Protein AF-A0A4Y9RBZ3-F1 (afdb_monomer_lite)

pLDDT: mean 94.89, std 3.92, range [72.0, 98.5]

Foldseek 3Di:
DFDDFWAADVNLVVLLQDKDWDFDDDVPHGQWIFIDGSVLCVVVSVVQCVVLVVLLVCLVPVLVPDDLVNVCVPQNDDQFAALVSLCVQQPPVDDPVRSCVLCDPHRTHGSVSSSVSNSVSSSCVSRSVSTDGRDDDDVVSRVPTDIGRPPNVVVNVVVVVVVCVVPPD

Sequence (169 aa):
MTTVRDFGRDHIEKWRTKHWLVSVYAGNDLALCRYGSPDAMKPWVDDRWEYIRPDFELAKLAPARLTLYDMYAVLGQKPAYTLADARKLHKMQYSAAQYLDARGEAEDIAPERMLAIFRDRLRYVIERGSTLNNPKVSPAYLSNWPAITSNYAEELRKLVRSWLAANPA

Radius of gyration: 23.57 Å; chains: 1; bounding box: 57×26×61 Å

Secondary structure (DSSP, 8-state):
-B--SEE-HHHHHHHTT--EEEEEEETTEEEEEEEE-HHHHHHHHHHHHHHHHHHHHHHHHHHHH--HHHHHHHH---SSB-HHHHHHHHTTSS-HHHHHHHHTTSSSB-HHHHHHHHHHHHHHHHHHH--EESPBPPHHHHTTSPEE-SSHHHHHHHHHHHHHHHS--

Structure (mmCIF, N/CA/C/O backbone):
data_AF-A0A4Y9RBZ3-F1
#
_entry.id   AF-A0A4Y9RBZ3-F1
#
loop_
_atom_site.group_PDB
_atom_site.id
_atom_site.type_symbol
_atom_site.label_atom_id
_atom_site.label_alt_id
_atom_site.label_comp_id
_atom_site.label_asym_id
_atom_site.label_entity_id
_atom_site.label_seq_id
_atom_site.pdbx_PDB_ins_code
_atom_site.Cartn_x
_atom_site.Cartn_y
_atom_site.Cartn_z
_atom_site.occupancy
_atom_site.B_iso_or_equiv
_atom_site.auth_seq_id
_atom_site.auth_comp_id
_atom_site.auth_asym_id
_atom_site.auth_atom_id
_atom_site.pdbx_PDB_model_num
ATOM 1 N N . MET A 1 1 ? 19.688 -0.685 -8.548 1.00 82.81 1 MET A N 1
ATOM 2 C CA . MET A 1 1 ? 19.037 0.612 -8.245 1.00 82.81 1 MET A CA 1
ATOM 3 C C . MET A 1 1 ? 18.097 0.453 -7.051 1.00 82.81 1 MET A C 1
ATOM 5 O O . MET A 1 1 ? 17.426 -0.571 -6.979 1.00 82.81 1 MET A O 1
ATOM 9 N N . THR A 1 2 ? 18.074 1.398 -6.105 1.00 72.00 2 THR A N 1
ATOM 10 C CA . THR A 1 2 ? 17.024 1.502 -5.064 1.00 72.00 2 THR A CA 1
ATOM 11 C C . THR A 1 2 ? 15.786 2.165 -5.619 1.00 72.00 2 THR A C 1
ATOM 13 O O . THR A 1 2 ? 15.909 3.074 -6.431 1.00 72.00 2 THR A O 1
ATOM 16 N N . THR A 1 3 ? 14.616 1.749 -5.150 1.00 84.69 3 THR A N 1
ATOM 17 C CA . THR A 1 3 ? 13.347 2.288 -5.639 1.00 84.69 3 THR A CA 1
ATOM 18 C C . THR A 1 3 ? 12.730 3.272 -4.641 1.00 84.69 3 THR A C 1
ATOM 20 O O . THR A 1 3 ? 12.759 4.475 -4.875 1.00 84.69 3 THR A O 1
ATOM 23 N N . VAL A 1 4 ? 12.234 2.791 -3.501 1.00 89.94 4 VAL A N 1
ATOM 24 C CA . VAL A 1 4 ? 11.621 3.606 -2.440 1.00 89.94 4 VAL A CA 1
ATOM 25 C C . VAL A 1 4 ? 11.875 2.983 -1.070 1.00 89.94 4 VAL A C 1
ATOM 27 O O . VAL A 1 4 ? 12.063 1.774 -0.980 1.00 89.94 4 VAL A O 1
ATOM 30 N N . ARG A 1 5 ? 11.877 3.799 -0.008 1.00 90.25 5 ARG A N 1
ATOM 31 C CA . ARG A 1 5 ? 12.113 3.331 1.365 1.00 90.25 5 ARG A CA 1
ATOM 32 C C . ARG A 1 5 ? 11.049 2.340 1.830 1.00 90.25 5 ARG A C 1
ATOM 34 O O . ARG A 1 5 ? 11.420 1.234 2.173 1.00 90.25 5 ARG A O 1
ATOM 41 N N . ASP A 1 6 ? 9.770 2.708 1.763 1.00 92.62 6 ASP A N 1
ATOM 42 C CA . ASP A 1 6 ? 8.650 1.882 2.237 1.00 92.62 6 ASP A CA 1
ATOM 43 C C . ASP A 1 6 ? 7.808 1.407 1.043 1.00 92.62 6 ASP A C 1
ATOM 45 O O . ASP A 1 6 ? 6.795 2.017 0.690 1.00 92.62 6 ASP A O 1
ATOM 49 N N . PHE A 1 7 ? 8.245 0.341 0.372 1.00 93.88 7 PHE A N 1
ATOM 50 C CA . PHE A 1 7 ? 7.529 -0.196 -0.784 1.00 93.88 7 PHE A CA 1
ATOM 51 C C . PHE A 1 7 ? 6.335 -1.045 -0.330 1.00 93.88 7 PHE A C 1
ATOM 53 O O . PHE A 1 7 ? 6.520 -2.095 0.274 1.00 93.88 7 PHE A O 1
ATOM 60 N N . GLY A 1 8 ? 5.114 -0.603 -0.627 1.00 94.62 8 GLY A N 1
ATOM 61 C CA . GLY A 1 8 ? 3.867 -1.238 -0.185 1.00 94.62 8 GLY A CA 1
ATOM 62 C C . GLY A 1 8 ? 2.796 -1.238 -1.275 1.00 94.62 8 GLY A C 1
ATOM 63 O O . GLY A 1 8 ? 3.081 -0.912 -2.430 1.00 94.62 8 GLY A O 1
ATOM 64 N N . ARG A 1 9 ? 1.554 -1.566 -0.903 1.00 94.12 9 ARG A N 1
ATOM 65 C CA . ARG A 1 9 ? 0.425 -1.720 -1.836 1.00 94.12 9 ARG A CA 1
ATOM 66 C C . ARG A 1 9 ? 0.206 -0.515 -2.759 1.00 94.12 9 ARG A C 1
ATOM 68 O O . ARG A 1 9 ? 0.131 -0.705 -3.968 1.00 94.12 9 ARG A O 1
ATOM 75 N N . ASP A 1 10 ? 0.217 0.706 -2.230 1.00 93.69 10 ASP A N 1
ATOM 76 C CA . ASP A 1 10 ? 0.021 1.922 -3.038 1.00 93.69 10 ASP A CA 1
ATOM 77 C C . ASP A 1 10 ? 1.086 2.076 -4.133 1.00 93.69 10 ASP A C 1
ATOM 79 O O . ASP A 1 10 ? 0.802 2.506 -5.252 1.00 93.69 10 ASP A O 1
ATOM 83 N N . HIS A 1 11 ? 2.333 1.699 -3.829 1.00 95.06 11 HIS A N 1
ATOM 84 C CA . HIS A 1 11 ? 3.416 1.718 -4.807 1.00 95.06 11 HIS A CA 1
ATOM 85 C C . HIS A 1 11 ? 3.183 0.668 -5.888 1.00 95.06 11 HIS A C 1
ATOM 87 O O . HIS A 1 11 ? 3.320 0.986 -7.065 1.00 95.06 11 HIS A O 1
ATOM 93 N N . ILE A 1 12 ? 2.788 -0.548 -5.505 1.00 94.50 12 ILE A N 1
ATOM 94 C CA . ILE A 1 12 ? 2.470 -1.639 -6.435 1.00 94.50 12 ILE A CA 1
ATOM 95 C C . ILE A 1 12 ? 1.357 -1.214 -7.394 1.00 94.50 12 ILE A C 1
ATOM 97 O O . ILE A 1 12 ? 1.542 -1.274 -8.610 1.00 94.50 12 ILE A O 1
ATOM 101 N N . GLU A 1 13 ? 0.233 -0.730 -6.865 1.00 94.69 13 GLU A N 1
ATOM 102 C CA . GLU A 1 13 ? -0.919 -0.298 -7.664 1.00 94.69 13 GLU A CA 1
ATOM 103 C C . GLU A 1 13 ? -0.543 0.851 -8.604 1.00 94.69 13 GLU A C 1
ATOM 105 O O . GLU A 1 13 ? -0.834 0.804 -9.802 1.00 94.69 13 GLU A O 1
ATOM 110 N N . LYS A 1 14 ? 0.197 1.842 -8.094 1.00 94.50 14 LYS A N 1
ATOM 111 C CA . LYS A 1 14 ? 0.689 2.954 -8.909 1.00 94.50 14 LYS A CA 1
ATOM 112 C C . LYS A 1 14 ? 1.616 2.480 -10.023 1.00 94.50 14 LYS A C 1
ATOM 114 O O . LYS A 1 14 ? 1.552 3.041 -11.110 1.00 94.50 14 LYS A O 1
ATOM 119 N N . TRP A 1 15 ? 2.522 1.543 -9.753 1.00 95.62 15 TRP A N 1
ATOM 120 C CA . TRP A 1 15 ? 3.645 1.196 -10.633 1.00 95.62 15 TRP A CA 1
ATOM 121 C C . TRP A 1 15 ? 3.299 0.191 -11.723 1.00 95.62 15 TRP A C 1
ATOM 123 O O . TRP A 1 15 ? 3.936 0.216 -12.777 1.00 95.62 15 TRP A O 1
ATOM 133 N N . ARG A 1 16 ? 2.267 -0.631 -11.506 1.00 95.12 16 ARG A N 1
ATOM 134 C CA . ARG A 1 16 ? 1.781 -1.630 -12.471 1.00 95.12 16 ARG A CA 1
ATOM 135 C C . ARG A 1 16 ? 1.442 -1.063 -13.844 1.00 95.12 16 ARG A C 1
ATOM 137 O O . ARG A 1 16 ? 1.510 -1.794 -14.818 1.00 95.12 16 ARG A O 1
ATOM 144 N N . THR A 1 17 ? 1.089 0.215 -13.926 1.00 94.62 17 THR A N 1
ATOM 145 C CA . THR A 1 17 ? 0.636 0.860 -15.167 1.00 94.62 17 THR A CA 1
ATOM 146 C C . THR A 1 17 ? 1.626 1.884 -15.711 1.00 94.62 17 THR A C 1
ATOM 148 O O . THR A 1 17 ? 1.290 2.664 -16.602 1.00 94.62 17 THR A O 1
ATOM 151 N N . LYS A 1 18 ? 2.844 1.953 -15.158 1.00 96.62 18 LYS A N 1
ATOM 152 C CA . LYS A 1 18 ? 3.816 2.985 -15.537 1.00 96.62 18 LYS A CA 1
ATOM 153 C C . LYS A 1 18 ? 4.821 2.468 -16.544 1.00 96.62 18 LYS A C 1
ATOM 155 O O . LYS A 1 18 ? 5.286 1.338 -16.469 1.00 96.62 18 LYS A O 1
ATOM 160 N N . HIS A 1 19 ? 5.198 3.369 -17.439 1.00 97.50 19 HIS A N 1
ATOM 161 C CA . HIS A 1 19 ? 6.426 3.248 -18.200 1.00 97.50 19 HIS A CA 1
ATOM 162 C C . HIS A 1 19 ? 7.609 3.675 -17.334 1.00 97.50 19 HIS A C 1
ATOM 164 O O . HIS A 1 19 ? 7.512 4.606 -16.531 1.00 97.50 19 HIS A O 1
ATOM 170 N N . TRP A 1 20 ? 8.727 2.996 -17.533 1.00 97.00 20 TRP A N 1
ATOM 171 C CA . TRP A 1 20 ? 9.947 3.148 -16.764 1.00 97.00 20 TRP A CA 1
ATOM 172 C C . TRP A 1 20 ? 11.072 3.620 -17.668 1.00 97.00 20 TRP A C 1
ATOM 174 O O . TRP A 1 20 ? 11.253 3.111 -18.772 1.00 97.00 20 TRP A O 1
ATOM 184 N N . LEU A 1 21 ? 11.850 4.576 -17.172 1.00 96.62 21 LEU A N 1
ATOM 185 C CA . LEU A 1 21 ? 13.079 5.022 -17.805 1.00 96.62 21 LEU A CA 1
ATOM 186 C C . LEU A 1 21 ? 14.186 4.991 -16.757 1.00 96.62 21 LEU A C 1
ATOM 188 O O . LEU A 1 21 ? 14.086 5.659 -15.729 1.00 96.62 21 LEU A O 1
ATOM 192 N N . VAL A 1 22 ? 15.219 4.194 -17.007 1.00 96.25 22 VAL A N 1
ATOM 193 C CA . VAL A 1 22 ? 16.387 4.087 -16.132 1.00 96.25 22 VAL A CA 1
ATOM 194 C C . VAL A 1 22 ? 17.591 4.653 -16.863 1.00 96.25 22 VAL A C 1
ATOM 196 O O . VAL A 1 22 ? 18.113 4.030 -17.785 1.00 96.25 22 VAL A O 1
ATOM 199 N N . SER A 1 23 ? 18.031 5.831 -16.445 1.00 95.25 23 SER A N 1
ATOM 200 C CA . SER A 1 23 ? 19.229 6.477 -16.974 1.00 95.25 23 SER A CA 1
ATOM 201 C C . SER A 1 23 ? 20.486 5.878 -16.345 1.00 95.25 23 SER A C 1
ATOM 203 O O . SER A 1 23 ? 20.576 5.729 -15.125 1.00 95.25 23 SER A O 1
ATOM 205 N N . VAL A 1 24 ? 21.462 5.542 -17.180 1.00 94.44 24 VAL A N 1
ATOM 206 C CA . VAL A 1 24 ? 22.776 5.030 -16.789 1.00 94.44 24 VAL A CA 1
ATOM 207 C C . VAL A 1 24 ? 23.812 6.076 -17.174 1.00 94.44 24 VAL A C 1
ATOM 209 O O . VAL A 1 24 ? 23.877 6.487 -18.330 1.00 94.44 24 VAL A O 1
ATOM 212 N N . TYR A 1 25 ? 24.620 6.494 -16.205 1.00 94.56 25 TYR A N 1
ATOM 213 C CA . TYR A 1 25 ? 25.639 7.525 -16.377 1.00 94.56 25 TYR A CA 1
ATOM 214 C C . TYR A 1 25 ? 27.042 6.916 -16.316 1.00 94.56 25 TYR A C 1
ATOM 216 O O . TYR A 1 25 ? 27.287 5.996 -15.532 1.00 94.56 25 TYR A O 1
ATOM 224 N N . ALA A 1 26 ? 27.954 7.446 -17.129 1.00 94.12 26 ALA A N 1
ATOM 225 C CA . ALA A 1 26 ? 29.387 7.183 -17.064 1.00 94.12 26 ALA A CA 1
ATOM 226 C C . ALA A 1 26 ? 30.083 8.478 -16.622 1.00 94.12 26 ALA A C 1
ATOM 228 O O . ALA A 1 26 ? 30.292 9.391 -17.414 1.00 94.12 26 ALA A O 1
ATOM 229 N N . GLY A 1 27 ? 30.375 8.597 -15.325 1.00 94.31 27 GLY A N 1
ATOM 230 C CA . GLY A 1 27 ? 30.753 9.886 -14.744 1.00 94.31 27 GLY A CA 1
ATOM 231 C C . GLY A 1 27 ? 29.578 10.866 -14.795 1.00 94.31 27 GLY A C 1
ATOM 232 O O . GLY A 1 27 ? 28.500 10.552 -14.292 1.00 94.31 27 GLY A O 1
ATOM 233 N N . ASN A 1 28 ? 29.785 12.031 -15.412 1.00 94.19 28 ASN A N 1
ATOM 234 C CA . ASN A 1 28 ? 28.748 13.057 -15.575 1.00 94.19 28 ASN A CA 1
ATOM 235 C C . ASN A 1 28 ? 27.940 12.907 -16.873 1.00 94.19 28 ASN A C 1
ATOM 237 O O . ASN A 1 28 ? 26.921 13.577 -17.037 1.00 94.19 28 ASN A O 1
ATOM 241 N N . ASP A 1 29 ? 28.365 12.021 -17.771 1.00 94.75 29 ASP A N 1
ATOM 242 C CA . ASP A 1 29 ? 27.744 11.869 -19.079 1.00 94.75 29 ASP A CA 1
ATOM 243 C C . ASP A 1 29 ? 26.650 10.802 -19.044 1.00 94.75 29 ASP A C 1
ATOM 245 O O . ASP A 1 29 ? 26.820 9.712 -18.485 1.00 94.75 29 ASP A O 1
ATOM 249 N N . LEU A 1 30 ? 25.505 11.109 -19.660 1.00 95.31 30 LEU A N 1
ATOM 250 C CA . LEU A 1 30 ? 24.440 10.133 -19.867 1.00 95.31 30 LEU A CA 1
ATOM 251 C C . LEU A 1 30 ? 24.903 9.108 -20.907 1.00 95.31 30 LEU A C 1
ATOM 253 O O . LEU A 1 30 ? 24.974 9.413 -22.095 1.00 95.31 30 LEU A O 1
ATOM 257 N N . ALA A 1 31 ? 25.191 7.889 -20.456 1.00 95.12 31 ALA A N 1
ATOM 258 C CA . ALA A 1 31 ? 25.678 6.821 -21.319 1.00 95.12 31 ALA A CA 1
ATOM 259 C C . ALA A 1 31 ? 24.538 6.168 -22.111 1.00 95.12 31 ALA A C 1
ATOM 261 O O . ALA A 1 31 ? 24.668 5.933 -23.310 1.00 95.12 31 ALA A O 1
ATOM 262 N N . LEU A 1 32 ? 23.427 5.850 -21.437 1.00 96.12 32 LEU A N 1
ATOM 263 C CA . LEU A 1 32 ? 22.219 5.313 -22.067 1.00 96.12 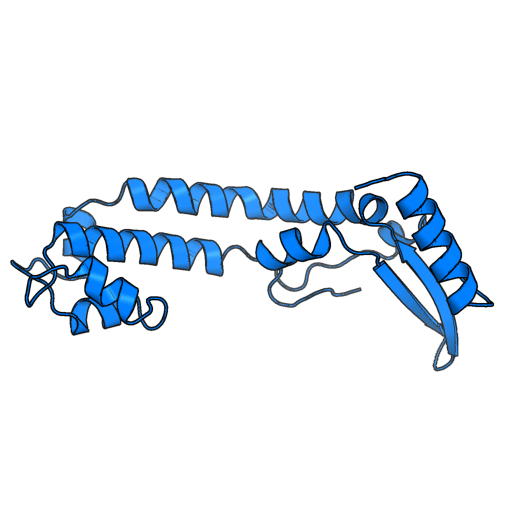32 LEU A CA 1
ATOM 264 C C . LEU A 1 32 ? 21.001 5.458 -21.156 1.00 96.12 32 LEU A C 1
ATOM 266 O O . LEU A 1 32 ? 21.127 5.626 -19.943 1.00 96.12 32 LEU A O 1
ATOM 270 N N . CYS A 1 33 ? 19.816 5.273 -21.726 1.00 97.31 33 CYS A N 1
ATOM 271 C CA . CYS A 1 33 ? 18.590 5.022 -20.978 1.00 97.31 33 CYS A CA 1
ATOM 272 C C . CYS A 1 33 ? 18.060 3.623 -21.295 1.00 97.31 33 CYS A C 1
ATOM 274 O O . CYS A 1 33 ? 18.025 3.215 -22.453 1.00 97.31 33 CYS A O 1
ATOM 276 N N . ARG A 1 34 ? 17.600 2.890 -20.282 1.00 97.62 34 ARG A N 1
ATOM 277 C CA . ARG A 1 34 ? 16.828 1.655 -20.456 1.00 97.62 34 ARG A CA 1
ATOM 278 C C . ARG A 1 34 ? 15.349 1.961 -20.310 1.00 97.62 34 ARG A C 1
ATOM 280 O O . ARG A 1 34 ? 14.940 2.538 -19.302 1.00 97.62 34 ARG A O 1
ATOM 287 N N . TYR A 1 35 ? 14.560 1.567 -21.298 1.00 98.25 35 TYR A N 1
ATOM 288 C CA . TYR A 1 35 ? 13.111 1.720 -21.272 1.00 98.25 35 TYR A CA 1
ATOM 289 C C . TYR A 1 35 ? 12.431 0.414 -20.855 1.00 98.25 35 TYR A C 1
ATOM 291 O O . TYR A 1 35 ? 12.705 -0.632 -21.433 1.00 98.25 35 TYR A O 1
ATOM 299 N N . GLY A 1 36 ? 11.510 0.484 -19.897 1.00 97.69 36 GLY A N 1
ATOM 300 C CA . GLY A 1 36 ? 10.623 -0.620 -19.533 1.00 97.69 36 GLY A CA 1
ATOM 301 C C . GLY A 1 36 ? 9.163 -0.233 -19.741 1.00 97.69 36 GLY A C 1
ATOM 302 O O . GLY A 1 36 ? 8.714 0.804 -19.252 1.00 97.69 36 GLY A O 1
ATOM 303 N N . SER A 1 37 ? 8.398 -1.059 -20.448 1.00 97.81 37 SER A N 1
ATOM 304 C CA . SER A 1 37 ? 6.937 -0.953 -20.461 1.00 97.81 37 SER A CA 1
ATOM 305 C C . SER A 1 37 ? 6.334 -1.429 -19.126 1.00 97.81 37 SER A C 1
ATOM 307 O O . SER A 1 37 ? 7.043 -2.055 -18.327 1.00 97.81 37 SER A O 1
ATOM 309 N N . PRO A 1 38 ? 5.031 -1.183 -18.880 1.00 97.56 38 PRO A N 1
ATOM 310 C CA . PRO A 1 38 ? 4.302 -1.824 -17.788 1.00 97.56 38 PRO A CA 1
ATOM 311 C C . PRO A 1 38 ? 4.537 -3.341 -17.725 1.00 97.56 38 PRO A C 1
ATOM 313 O O . PRO A 1 38 ? 4.908 -3.860 -16.673 1.00 97.56 38 PRO A O 1
ATOM 316 N N . ASP A 1 39 ? 4.458 -4.036 -18.864 1.00 97.00 39 ASP A N 1
ATOM 317 C CA . ASP A 1 39 ? 4.675 -5.488 -18.933 1.00 97.00 39 ASP A CA 1
ATOM 318 C C . ASP A 1 39 ? 6.110 -5.890 -18.593 1.00 97.00 39 ASP A C 1
ATOM 320 O O . ASP A 1 39 ? 6.332 -6.881 -17.901 1.00 97.00 39 ASP A O 1
ATOM 324 N N . ALA A 1 40 ? 7.100 -5.107 -19.031 1.00 97.06 40 ALA A N 1
ATOM 325 C CA . ALA A 1 40 ? 8.505 -5.387 -18.743 1.00 97.06 40 ALA A CA 1
ATOM 326 C C . ALA A 1 40 ? 8.829 -5.255 -17.245 1.00 97.06 40 ALA A C 1
ATOM 328 O O . ALA A 1 40 ? 9.727 -5.930 -16.739 1.00 97.06 40 ALA A O 1
ATOM 329 N N . MET A 1 41 ? 8.116 -4.388 -16.519 1.00 96.69 41 MET A N 1
ATOM 330 C CA . MET A 1 41 ? 8.291 -4.217 -15.073 1.00 96.69 41 MET A CA 1
ATOM 331 C C . MET A 1 41 ? 7.380 -5.134 -14.242 1.00 96.69 41 MET A C 1
ATOM 333 O O . MET A 1 41 ? 7.669 -5.394 -13.070 1.00 96.69 41 MET A O 1
ATOM 337 N N . LYS A 1 42 ? 6.306 -5.660 -14.839 1.00 96.56 42 LYS A N 1
ATOM 338 C CA . LYS A 1 42 ? 5.306 -6.491 -14.164 1.00 96.56 42 LYS A CA 1
ATOM 339 C C . LYS A 1 42 ? 5.909 -7.663 -13.372 1.00 96.56 42 LYS A C 1
ATOM 341 O O . LYS A 1 42 ? 5.553 -7.768 -12.200 1.00 96.56 42 LYS A O 1
ATOM 346 N N . PRO A 1 43 ? 6.846 -8.483 -13.901 1.00 97.06 43 PRO A N 1
ATOM 347 C CA . PRO A 1 43 ? 7.426 -9.586 -13.132 1.00 97.06 43 PRO A CA 1
ATOM 348 C C . PRO A 1 43 ? 8.082 -9.132 -11.827 1.00 97.06 43 PRO A C 1
ATOM 350 O O . PRO A 1 43 ? 7.881 -9.750 -10.785 1.00 97.06 43 PRO A O 1
ATOM 353 N N . TRP A 1 44 ? 8.831 -8.025 -11.857 1.00 96.81 44 TRP A N 1
ATOM 354 C CA . TRP A 1 44 ? 9.470 -7.498 -10.654 1.00 96.81 44 TRP A CA 1
ATOM 355 C C . TRP A 1 44 ? 8.441 -6.999 -9.640 1.00 96.81 44 TRP A C 1
ATOM 357 O O . TRP A 1 44 ? 8.553 -7.329 -8.458 1.00 96.81 44 TRP A O 1
ATOM 367 N N . VAL A 1 45 ? 7.439 -6.232 -10.087 1.00 96.56 45 VAL A N 1
ATOM 368 C CA . VAL A 1 45 ? 6.388 -5.685 -9.210 1.00 96.56 45 VAL A CA 1
ATOM 369 C C . VAL A 1 45 ? 5.550 -6.799 -8.590 1.00 96.56 45 VAL A C 1
ATOM 371 O O . VAL A 1 45 ? 5.275 -6.748 -7.392 1.00 96.56 45 VAL A O 1
ATOM 374 N N . ASP A 1 46 ? 5.179 -7.810 -9.371 1.00 96.69 46 ASP A N 1
ATOM 375 C CA . ASP A 1 46 ? 4.350 -8.915 -8.892 1.00 96.69 46 ASP A CA 1
ATOM 376 C C . ASP A 1 46 ? 5.091 -9.814 -7.910 1.00 96.69 46 ASP A C 1
ATOM 378 O O . ASP A 1 46 ? 4.520 -10.175 -6.891 1.00 96.69 46 ASP A O 1
ATOM 382 N N . ASP A 1 47 ? 6.374 -10.096 -8.128 1.00 96.94 47 ASP A N 1
ATOM 383 C CA . ASP A 1 47 ? 7.183 -10.815 -7.137 1.00 96.94 47 ASP A CA 1
ATOM 384 C C . ASP A 1 47 ? 7.251 -10.050 -5.798 1.00 96.94 47 ASP A C 1
ATOM 386 O O . ASP A 1 47 ? 7.184 -10.644 -4.723 1.00 96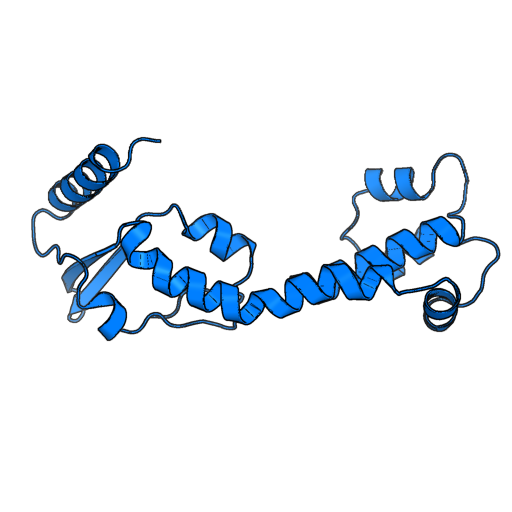.94 47 ASP A O 1
ATOM 390 N N . ARG A 1 48 ? 7.288 -8.707 -5.833 1.00 96.69 48 ARG A N 1
ATOM 391 C CA . ARG A 1 48 ? 7.285 -7.899 -4.596 1.00 96.69 48 ARG A CA 1
ATOM 392 C C . ARG A 1 48 ? 5.908 -7.878 -3.942 1.00 96.69 48 ARG A C 1
ATOM 394 O O . ARG A 1 48 ? 5.825 -7.836 -2.716 1.00 96.69 48 ARG A O 1
ATOM 401 N N . TRP A 1 49 ? 4.847 -7.912 -4.746 1.00 96.69 49 TRP A N 1
ATOM 402 C CA . TRP A 1 49 ? 3.488 -8.096 -4.255 1.00 96.69 49 TRP A CA 1
ATOM 403 C C . TRP A 1 49 ? 3.328 -9.449 -3.574 1.00 96.69 49 TRP A C 1
ATOM 405 O O . TRP A 1 49 ? 2.884 -9.476 -2.435 1.00 96.69 49 TRP A O 1
ATOM 415 N N . GLU A 1 50 ? 3.733 -10.546 -4.212 1.00 97.12 50 GLU A N 1
ATOM 416 C CA . GLU A 1 50 ? 3.614 -11.888 -3.636 1.00 97.12 50 GLU A CA 1
ATOM 417 C C . GLU A 1 50 ? 4.347 -12.014 -2.301 1.00 97.12 50 GLU A C 1
ATOM 419 O O . GLU A 1 50 ? 3.846 -12.679 -1.397 1.00 97.12 50 GLU A O 1
ATOM 424 N N . TYR A 1 51 ? 5.470 -11.312 -2.138 1.00 95.81 51 TYR A N 1
ATOM 425 C CA . TYR A 1 51 ? 6.178 -11.260 -0.864 1.00 95.81 51 TYR A CA 1
ATOM 426 C C . TYR A 1 51 ? 5.347 -10.618 0.262 1.00 95.81 51 TYR A C 1
ATOM 428 O O . TYR A 1 51 ? 5.296 -11.164 1.360 1.00 95.81 51 TYR A O 1
ATOM 436 N N . ILE A 1 52 ? 4.700 -9.468 0.019 1.00 96.31 52 ILE A N 1
ATOM 437 C CA . ILE A 1 52 ? 3.947 -8.740 1.066 1.00 96.31 52 ILE A CA 1
ATOM 438 C C . ILE A 1 52 ? 2.464 -9.132 1.141 1.00 96.31 52 ILE A C 1
ATOM 440 O O . ILE A 1 52 ? 1.791 -8.821 2.123 1.00 96.31 52 ILE A O 1
ATOM 444 N N . ARG A 1 53 ? 1.927 -9.803 0.116 1.00 96.88 53 ARG A N 1
ATOM 445 C CA . ARG A 1 53 ? 0.514 -10.192 0.004 1.00 96.88 53 ARG A CA 1
ATOM 446 C C . ARG A 1 53 ? 0.001 -10.968 1.225 1.00 96.88 53 ARG A C 1
ATOM 448 O O . ARG A 1 53 ? -1.107 -10.645 1.659 1.00 96.88 53 ARG A O 1
ATOM 455 N N . PRO A 1 54 ? 0.737 -11.941 1.803 1.00 97.88 54 PRO A N 1
ATOM 456 C CA . PRO A 1 54 ? 0.275 -12.664 2.985 1.00 97.88 54 PRO A CA 1
ATOM 457 C C . PRO A 1 54 ? -0.099 -11.743 4.149 1.00 97.88 54 PRO A C 1
ATOM 459 O O . PRO A 1 54 ? -1.126 -11.965 4.788 1.00 97.88 54 PRO A O 1
ATOM 462 N N . ASP A 1 55 ? 0.657 -10.669 4.376 1.00 97.69 55 ASP A N 1
ATOM 463 C CA . ASP A 1 55 ? 0.377 -9.737 5.467 1.00 97.69 55 ASP A CA 1
ATOM 464 C C . ASP A 1 55 ? -0.931 -8.965 5.240 1.00 97.69 55 ASP A C 1
ATOM 466 O O . ASP A 1 55 ? -1.708 -8.760 6.172 1.00 97.69 55 ASP A O 1
ATOM 470 N N . PHE A 1 56 ? -1.233 -8.598 3.990 1.00 96.44 56 PHE A N 1
ATOM 471 C CA . PHE A 1 56 ? -2.517 -7.981 3.640 1.00 96.44 56 PHE A CA 1
ATOM 472 C C . PHE A 1 56 ? -3.690 -8.958 3.790 1.00 96.44 56 PHE A C 1
ATOM 474 O O . PHE A 1 56 ? -4.791 -8.541 4.149 1.00 96.44 56 PHE A O 1
ATOM 481 N N . GLU A 1 57 ? -3.486 -10.257 3.555 1.00 97.38 57 GLU A N 1
ATOM 482 C CA . GLU A 1 57 ? -4.513 -11.261 3.859 1.00 97.38 57 GLU A CA 1
ATOM 483 C C . GLU A 1 57 ? -4.702 -11.426 5.375 1.00 97.38 57 GLU A C 1
ATOM 485 O O . GLU A 1 57 ? -5.839 -11.476 5.858 1.00 97.38 57 GLU A O 1
ATOM 490 N N . LEU A 1 58 ? -3.618 -11.402 6.157 1.00 98.06 58 LEU A N 1
ATOM 491 C CA . LEU A 1 58 ? -3.696 -11.377 7.621 1.00 98.06 58 LEU A CA 1
ATOM 492 C C . LEU A 1 58 ? -4.430 -10.132 8.131 1.00 98.06 58 LEU A C 1
ATOM 494 O O . LEU A 1 58 ? -5.254 -10.248 9.039 1.00 98.06 58 LEU A O 1
ATOM 498 N N . ALA A 1 59 ? -4.214 -8.969 7.515 1.00 97.62 59 ALA A N 1
ATOM 499 C CA . ALA A 1 59 ? -4.922 -7.737 7.855 1.00 97.62 59 ALA A CA 1
ATOM 500 C C . ALA A 1 59 ? -6.439 -7.819 7.619 1.00 97.62 59 ALA A C 1
ATOM 502 O O . ALA A 1 59 ? -7.198 -7.081 8.244 1.00 97.62 59 ALA A O 1
ATOM 503 N N . LYS A 1 60 ? -6.914 -8.727 6.759 1.00 96.12 60 LYS A N 1
ATOM 504 C CA . LYS A 1 60 ? -8.352 -8.997 6.598 1.00 96.12 60 LYS A CA 1
ATOM 505 C C . LYS A 1 60 ? -8.861 -9.979 7.651 1.00 96.12 60 LYS A C 1
ATOM 507 O O . LYS A 1 60 ? -9.927 -9.760 8.224 1.00 96.12 60 LYS A O 1
ATOM 512 N N . LEU A 1 61 ? -8.111 -11.054 7.895 1.00 98.19 61 LEU A N 1
ATOM 513 C CA . LEU A 1 61 ? -8.550 -12.180 8.723 1.00 98.19 61 LEU A CA 1
ATOM 514 C C . LEU A 1 61 ? -8.423 -11.911 10.226 1.00 98.19 61 LEU A C 1
ATOM 516 O O . LEU A 1 61 ? -9.338 -12.231 10.984 1.00 98.19 61 LEU A O 1
ATOM 520 N N . ALA A 1 62 ? -7.300 -11.346 10.671 1.00 98.06 62 ALA A N 1
ATOM 521 C CA . ALA A 1 62 ? -7.010 -11.180 12.092 1.00 98.06 62 ALA A CA 1
ATOM 522 C C . ALA A 1 62 ? -7.985 -10.213 12.789 1.00 98.06 62 ALA A C 1
ATOM 524 O O . ALA A 1 62 ? -8.535 -10.595 13.823 1.00 98.06 62 ALA A O 1
ATOM 525 N N . PRO A 1 63 ? -8.310 -9.027 12.232 1.00 98.12 63 PRO A N 1
ATOM 526 C CA . PRO A 1 63 ? -9.283 -8.136 12.862 1.00 98.12 63 PRO A CA 1
ATOM 527 C C . PRO A 1 63 ? -10.671 -8.759 13.005 1.00 98.12 63 PRO A C 1
ATOM 529 O O . PRO A 1 63 ? -11.324 -8.576 14.027 1.00 98.12 63 PRO A O 1
ATOM 532 N N . ALA A 1 64 ? -11.118 -9.549 12.026 1.00 96.81 64 ALA A N 1
ATOM 533 C CA . ALA A 1 64 ? -12.433 -10.190 12.071 1.00 96.81 64 ALA A CA 1
ATOM 534 C C . ALA A 1 64 ? -12.588 -11.174 13.247 1.00 96.81 64 ALA A C 1
ATOM 536 O O . ALA A 1 64 ? -13.708 -11.424 13.690 1.00 96.81 64 ALA A O 1
ATOM 537 N N . ARG A 1 65 ? -11.476 -11.707 13.771 1.00 98.00 65 ARG A N 1
ATOM 538 C CA . ARG A 1 65 ? -11.464 -12.641 14.906 1.00 98.00 65 ARG A CA 1
ATOM 539 C C . ARG A 1 65 ? -11.449 -11.959 16.271 1.00 98.00 65 ARG A C 1
ATOM 541 O O . ARG A 1 65 ? -11.722 -12.631 17.258 1.00 98.00 65 ARG A O 1
ATOM 548 N N . LEU A 1 66 ? -11.151 -10.660 16.337 1.00 98.31 66 LEU A N 1
ATOM 549 C CA . LEU A 1 66 ? -11.166 -9.924 17.599 1.00 98.31 66 LEU A CA 1
ATOM 550 C C . LEU A 1 66 ? -12.581 -9.844 18.157 1.00 98.31 66 LEU A C 1
ATOM 552 O O . LEU A 1 66 ? -13.535 -9.574 17.425 1.00 98.31 66 LEU A O 1
ATOM 556 N N . THR A 1 67 ? -12.701 -10.010 19.461 1.00 98.50 67 THR A N 1
ATOM 557 C CA . THR A 1 67 ? -13.955 -9.974 20.211 1.00 98.50 67 THR A CA 1
ATOM 558 C C . THR A 1 67 ? -13.976 -8.794 21.184 1.00 98.50 67 THR A C 1
ATOM 560 O O . THR A 1 67 ? -12.972 -8.103 21.375 1.00 98.50 67 THR A O 1
ATOM 563 N N . LEU A 1 68 ? -15.120 -8.568 21.839 1.00 98.38 68 LEU A N 1
ATOM 564 C CA . LEU A 1 68 ? -15.214 -7.593 22.931 1.00 98.38 68 LEU A CA 1
ATOM 565 C C . LEU A 1 68 ? -14.228 -7.908 24.060 1.00 98.38 68 LEU A C 1
ATOM 567 O O . LEU A 1 68 ? -13.658 -6.987 24.630 1.00 98.38 68 LEU A O 1
ATOM 571 N N . TYR A 1 69 ? -13.983 -9.191 24.342 1.00 98.44 69 TYR A N 1
ATOM 572 C CA . TYR A 1 69 ? -13.027 -9.608 25.365 1.00 98.44 69 TYR A CA 1
ATOM 573 C C . TYR A 1 69 ? -11.609 -9.103 25.054 1.00 98.44 69 TYR A C 1
ATOM 575 O O . TYR A 1 69 ? -10.970 -8.501 25.916 1.00 98.44 69 TYR A O 1
ATOM 583 N N . ASP A 1 70 ? -11.153 -9.255 23.808 1.00 98.44 70 ASP A N 1
ATOM 584 C CA . ASP A 1 70 ? -9.831 -8.782 23.374 1.00 98.44 70 ASP A CA 1
ATOM 585 C C . ASP A 1 70 ? -9.725 -7.254 23.455 1.00 98.44 70 ASP A C 1
ATOM 587 O O . ASP A 1 70 ? -8.713 -6.708 23.898 1.00 98.44 70 ASP A O 1
ATOM 591 N N . MET A 1 71 ? -10.792 -6.549 23.064 1.00 98.19 71 MET A N 1
ATOM 592 C CA . MET A 1 71 ? -10.856 -5.093 23.182 1.00 98.19 71 MET A CA 1
ATOM 593 C C . MET A 1 71 ? -10.802 -4.649 24.650 1.00 98.19 71 MET A C 1
ATOM 595 O O . MET A 1 71 ? -10.040 -3.742 24.988 1.00 98.19 71 MET A O 1
ATOM 599 N N . TYR A 1 72 ? -11.581 -5.285 25.528 1.00 98.31 72 TYR A N 1
ATOM 600 C CA . TYR A 1 72 ? -11.613 -4.976 26.958 1.00 98.31 72 TYR A CA 1
ATOM 601 C C . TYR A 1 72 ? -10.272 -5.244 27.634 1.00 98.31 72 TYR A C 1
ATOM 603 O O . TYR A 1 72 ? -9.866 -4.454 28.485 1.00 98.31 72 TYR A O 1
ATOM 611 N N . ALA A 1 73 ? -9.546 -6.284 27.223 1.00 97.88 73 ALA A N 1
ATOM 612 C CA . ALA A 1 73 ? -8.204 -6.556 27.729 1.00 97.88 73 ALA A CA 1
ATOM 613 C C . ALA A 1 73 ? -7.206 -5.419 27.423 1.00 97.88 73 ALA A C 1
ATOM 615 O O . ALA A 1 73 ? -6.272 -5.202 28.192 1.00 97.88 73 ALA A O 1
ATOM 616 N N . VAL A 1 74 ? -7.405 -4.669 26.331 1.00 96.31 74 VAL A N 1
ATOM 617 C CA . VAL A 1 74 ? -6.513 -3.568 25.915 1.00 96.31 74 VAL A CA 1
ATOM 618 C C . VAL A 1 74 ? -6.995 -2.199 26.405 1.00 96.31 74 VAL A C 1
ATOM 620 O O . VAL A 1 74 ? -6.183 -1.355 26.785 1.00 96.31 74 VAL A O 1
ATOM 623 N N . LEU A 1 75 ? -8.304 -1.948 26.369 1.00 96.00 75 LEU A N 1
ATOM 624 C CA . LEU A 1 75 ? -8.897 -0.629 26.634 1.00 96.00 75 LEU A CA 1
ATOM 625 C C . LEU A 1 75 ? -9.557 -0.512 28.013 1.00 96.00 75 LEU A C 1
ATOM 627 O O . LEU A 1 75 ? -9.960 0.587 28.403 1.00 96.00 75 LEU A O 1
ATOM 631 N N . GLY A 1 76 ? -9.671 -1.625 28.737 1.00 97.12 76 GLY A N 1
ATOM 632 C CA . GLY A 1 76 ? -10.509 -1.754 29.924 1.00 97.12 76 GLY A CA 1
ATOM 633 C C . GLY A 1 76 ? -11.987 -1.883 29.554 1.00 97.12 76 GLY A C 1
ATOM 634 O O . GLY A 1 76 ? -12.458 -1.264 28.597 1.00 97.12 76 GLY A O 1
ATOM 635 N N . GLN A 1 77 ? -12.732 -2.683 30.315 1.00 98.00 77 GLN A N 1
ATOM 636 C CA . GLN A 1 77 ? -14.179 -2.811 30.148 1.00 98.00 77 GLN A CA 1
ATOM 637 C C . GLN A 1 77 ? -14.887 -1.545 30.646 1.00 98.00 77 GLN A C 1
ATOM 639 O O . GLN A 1 77 ? -14.670 -1.110 31.777 1.00 98.00 77 GLN A O 1
ATOM 644 N N . LYS A 1 78 ? -15.747 -0.964 29.805 1.00 97.44 78 LYS A N 1
ATOM 645 C CA . LYS A 1 78 ? -16.581 0.198 30.135 1.00 97.44 78 LYS A CA 1
ATOM 646 C C . LYS A 1 78 ? -17.994 0.004 29.573 1.00 97.44 78 LYS A C 1
ATOM 648 O O . LYS A 1 78 ? -18.129 -0.658 28.545 1.00 97.44 78 LYS A O 1
ATOM 653 N N . PRO A 1 79 ? -19.032 0.592 30.192 1.00 95.94 79 PRO A N 1
ATOM 654 C CA . PRO A 1 79 ? -20.381 0.585 29.622 1.00 95.94 79 PRO A CA 1
ATOM 655 C C . PRO A 1 79 ? -20.471 1.400 28.320 1.00 95.94 79 PRO A C 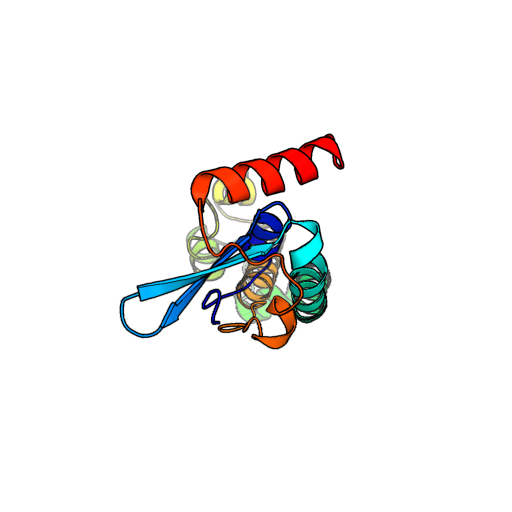1
ATOM 657 O O . PRO A 1 79 ? -21.261 1.061 27.446 1.00 95.94 79 PRO A O 1
ATOM 660 N N . ALA A 1 80 ? -19.642 2.440 28.175 1.00 96.75 80 ALA A N 1
ATOM 661 C CA . ALA A 1 80 ? -19.484 3.228 26.956 1.00 96.75 80 ALA A CA 1
ATOM 662 C C . ALA A 1 80 ? -18.066 3.827 26.875 1.00 96.75 80 ALA A C 1
ATOM 664 O O . ALA A 1 80 ? -17.366 3.930 27.890 1.00 96.75 80 ALA A O 1
ATOM 665 N N . TYR A 1 81 ? -17.634 4.200 25.669 1.00 97.06 81 TYR A N 1
ATOM 666 C CA . TYR A 1 81 ? -16.318 4.778 25.390 1.00 97.06 81 TYR A CA 1
ATOM 667 C C . TYR A 1 81 ? -16.446 6.193 24.849 1.00 97.06 81 TYR A C 1
ATOM 669 O O . TYR A 1 81 ? -17.234 6.465 23.950 1.00 97.06 81 TYR A O 1
ATOM 677 N N . THR A 1 82 ? -15.600 7.089 25.332 1.00 95.19 82 THR A N 1
ATOM 678 C CA . THR A 1 82 ? -15.612 8.476 24.866 1.00 95.19 82 THR A CA 1
ATOM 679 C C . THR A 1 82 ? -14.944 8.607 23.494 1.00 95.19 82 THR A C 1
ATOM 681 O O . THR A 1 82 ? -14.115 7.783 23.088 1.00 95.19 82 THR A O 1
ATOM 684 N N . LEU A 1 83 ? -15.190 9.718 22.795 1.00 92.56 83 LEU A N 1
ATOM 685 C CA . LEU A 1 83 ? -14.418 10.064 21.594 1.00 92.56 83 LEU A CA 1
ATOM 686 C C . LEU A 1 83 ? -12.905 10.158 21.881 1.00 92.56 83 LEU A C 1
ATOM 688 O O . LEU A 1 83 ? -12.080 9.858 21.016 1.00 92.56 83 LEU A O 1
ATOM 692 N N . ALA A 1 84 ? -12.529 10.566 23.096 1.00 92.69 84 ALA A N 1
ATOM 693 C CA . ALA A 1 84 ? -11.135 10.615 23.521 1.00 92.69 84 ALA A CA 1
ATOM 694 C C . ALA A 1 84 ? -10.511 9.211 23.600 1.00 92.69 84 ALA A C 1
ATOM 696 O O . ALA A 1 84 ? -9.382 9.027 23.138 1.00 92.69 84 ALA A O 1
ATOM 697 N N . ASP A 1 85 ? -11.252 8.214 24.098 1.00 94.75 85 ASP A N 1
ATOM 698 C CA . ASP A 1 85 ? -10.818 6.811 24.091 1.00 94.75 85 ASP A CA 1
ATOM 699 C C . ASP A 1 85 ? -10.572 6.322 22.655 1.00 94.75 85 ASP A C 1
ATOM 701 O O . ASP A 1 85 ? -9.508 5.773 22.351 1.00 94.75 85 ASP A O 1
ATOM 705 N N . ALA A 1 86 ? -11.519 6.584 21.745 1.00 94.12 86 ALA A N 1
ATOM 706 C CA . ALA A 1 86 ? -11.406 6.187 20.340 1.00 94.12 86 ALA A CA 1
ATOM 707 C C . ALA A 1 86 ? -10.207 6.852 19.648 1.00 94.12 86 ALA A C 1
ATOM 709 O O . ALA A 1 86 ? -9.445 6.187 18.942 1.00 94.12 86 ALA A O 1
ATOM 710 N N . ARG A 1 87 ? -9.971 8.143 19.911 1.00 92.25 87 ARG A N 1
ATOM 711 C CA . ARG A 1 87 ? -8.800 8.875 19.400 1.00 92.25 87 ARG A CA 1
ATOM 712 C C . ARG A 1 87 ? -7.486 8.371 19.978 1.00 92.25 87 ARG A C 1
ATOM 714 O O . ARG A 1 87 ? -6.489 8.349 19.262 1.00 92.25 87 ARG A O 1
ATOM 721 N N . LYS A 1 88 ? -7.447 7.937 21.237 1.00 92.31 88 LYS A N 1
ATOM 722 C CA . LYS A 1 88 ? -6.233 7.344 21.820 1.00 92.31 88 LYS A CA 1
ATOM 723 C C . LYS A 1 88 ? -5.848 6.050 21.097 1.00 92.31 88 LYS A C 1
ATOM 725 O O . LYS A 1 88 ? -4.667 5.821 20.833 1.00 92.31 88 LYS A O 1
ATOM 730 N N . LEU A 1 89 ? -6.845 5.243 20.737 1.00 92.12 89 LEU A N 1
ATOM 731 C CA . LEU A 1 89 ? -6.668 3.988 20.013 1.00 92.12 89 LEU A CA 1
ATOM 732 C C . LEU A 1 89 ? -6.324 4.202 18.533 1.00 92.12 89 LEU A C 1
ATOM 734 O O . LEU A 1 89 ? -5.282 3.737 18.059 1.00 92.12 89 LEU A O 1
ATOM 738 N N . HIS A 1 90 ? -7.194 4.900 17.798 1.00 87.12 90 HIS A N 1
ATOM 739 C CA . HIS A 1 90 ? -7.095 5.013 16.344 1.00 87.12 90 HIS A CA 1
ATOM 740 C C . HIS A 1 90 ? -6.285 6.231 15.870 1.00 87.12 90 HIS A C 1
ATOM 742 O O . HIS A 1 90 ? -5.913 6.319 14.694 1.00 87.12 90 HIS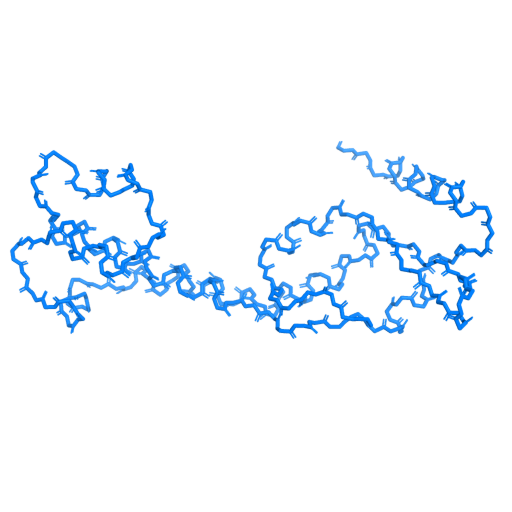 A O 1
ATOM 748 N N . LYS A 1 91 ? -5.891 7.112 16.797 1.00 86.25 91 LYS A N 1
ATOM 749 C CA . LYS A 1 91 ? -5.060 8.301 16.560 1.00 86.25 91 LYS A CA 1
ATOM 750 C C . LYS A 1 91 ? -5.714 9.221 15.520 1.00 86.25 91 LYS A C 1
ATOM 752 O O . LYS A 1 91 ? -6.916 9.467 15.573 1.00 86.25 91 LYS A O 1
ATOM 757 N N . MET A 1 92 ? -4.933 9.733 14.571 1.00 82.31 92 MET A N 1
ATOM 758 C CA . MET A 1 92 ? -5.406 10.613 13.492 1.00 82.31 92 MET A CA 1
ATOM 759 C C . MET A 1 92 ? -5.765 9.857 12.202 1.00 82.31 92 MET A C 1
ATOM 761 O O . MET A 1 92 ? -5.730 10.448 11.132 1.00 82.31 92 MET A O 1
ATOM 765 N N . GLN A 1 93 ? -6.050 8.550 12.274 1.00 87.81 93 GLN A N 1
ATOM 766 C CA . GLN A 1 93 ? -6.366 7.759 11.073 1.00 87.81 93 GLN A CA 1
ATOM 767 C C . GLN A 1 93 ? -7.837 7.848 10.660 1.00 87.81 93 GLN A C 1
ATOM 769 O O . GLN A 1 93 ? -8.157 7.653 9.495 1.00 87.81 93 GLN A O 1
ATOM 774 N N . TYR A 1 94 ? -8.726 8.165 11.600 1.00 91.56 94 TYR A N 1
ATOM 775 C CA . TYR A 1 94 ? -10.115 8.491 11.300 1.00 91.56 94 TYR A CA 1
ATOM 776 C C . TYR A 1 94 ? -10.277 9.992 11.118 1.00 91.56 94 TYR A C 1
ATOM 778 O O . TYR A 1 94 ? -9.780 10.798 11.911 1.00 91.56 94 TYR A O 1
ATOM 786 N N . SER A 1 95 ? -11.025 10.352 10.083 1.00 90.69 95 SER A N 1
ATOM 787 C CA . SER A 1 95 ? -11.585 11.686 9.921 1.00 90.69 95 SER A CA 1
ATOM 788 C C . SER A 1 95 ? -12.633 11.969 11.001 1.00 90.69 95 SER A C 1
ATOM 790 O O . SER A 1 95 ? -13.174 11.062 11.639 1.00 90.69 95 SER A O 1
ATOM 792 N N . ALA A 1 96 ? -12.969 13.248 11.186 1.00 89.75 96 ALA A N 1
ATOM 793 C CA . ALA A 1 96 ? -14.047 13.641 12.091 1.00 89.75 96 ALA A CA 1
ATOM 794 C C . ALA A 1 96 ? -15.381 12.962 11.727 1.00 89.75 96 ALA A C 1
ATOM 796 O O . ALA A 1 96 ? -16.088 12.506 12.620 1.00 89.75 96 ALA A O 1
ATOM 797 N N . ALA A 1 97 ? -15.680 12.829 10.431 1.00 91.62 97 ALA A N 1
ATOM 798 C CA . ALA A 1 97 ? -16.888 12.168 9.946 1.00 91.62 97 ALA A CA 1
ATOM 799 C C . ALA A 1 97 ? -16.931 10.677 10.322 1.00 91.62 97 ALA A C 1
ATOM 801 O O . ALA A 1 97 ? -17.958 10.208 10.797 1.00 91.62 97 ALA A O 1
ATOM 802 N N . GLN A 1 98 ? -15.814 9.952 10.199 1.00 93.25 98 GLN A N 1
ATOM 803 C CA . GLN A 1 98 ? -15.744 8.537 10.595 1.00 93.25 98 GLN A CA 1
ATOM 804 C C . GLN A 1 98 ? -15.944 8.342 12.100 1.00 93.25 98 GLN A C 1
ATOM 806 O O . GLN A 1 98 ? -16.601 7.395 12.520 1.00 93.25 98 GLN A O 1
ATOM 811 N N . TYR A 1 99 ? -15.417 9.247 12.929 1.00 91.00 99 TYR A N 1
ATOM 812 C CA . TYR A 1 99 ? -15.678 9.198 14.367 1.00 91.00 99 TYR A CA 1
ATOM 813 C C . TYR A 1 99 ? -17.140 9.503 14.715 1.00 91.00 99 TYR A C 1
ATOM 815 O O . TYR A 1 99 ? -17.687 8.873 15.617 1.00 91.00 99 TYR A O 1
ATOM 823 N N . LEU A 1 100 ? -17.768 10.456 14.020 1.00 89.12 100 LEU A N 1
ATOM 824 C CA . LEU A 1 100 ? -19.185 10.772 14.210 1.00 89.12 100 LEU A CA 1
ATOM 825 C C . LEU A 1 100 ? -20.077 9.601 13.792 1.00 89.12 100 LEU A C 1
ATOM 827 O O . LEU A 1 100 ? -20.979 9.241 14.539 1.00 89.12 100 LEU A O 1
ATOM 831 N N . ASP A 1 101 ? -19.784 8.967 12.659 1.00 91.56 101 ASP A N 1
ATOM 832 C CA . ASP A 1 101 ? -20.491 7.771 12.196 1.00 91.56 101 ASP A CA 1
ATOM 833 C C . ASP A 1 101 ? -20.350 6.610 13.193 1.00 91.56 101 ASP A C 1
ATOM 835 O O . ASP A 1 101 ? -21.345 6.032 13.641 1.00 91.56 101 ASP A O 1
ATOM 839 N N . ALA A 1 102 ? -19.122 6.348 13.656 1.00 88.38 102 ALA A N 1
ATOM 840 C CA . ALA A 1 102 ? -18.857 5.327 14.664 1.00 88.38 102 ALA A CA 1
ATOM 841 C C . ALA A 1 102 ? -19.545 5.624 16.006 1.00 88.38 102 ALA A C 1
ATOM 843 O O . ALA A 1 102 ? -19.900 4.697 16.727 1.00 88.38 102 ALA A O 1
ATOM 844 N N . ARG A 1 103 ? -19.793 6.889 16.347 1.00 90.12 103 ARG A N 1
ATOM 845 C CA . ARG A 1 103 ? -20.592 7.262 17.522 1.00 90.12 103 ARG A CA 1
ATOM 846 C C . ARG A 1 103 ? -22.096 7.111 17.278 1.00 90.12 103 ARG A C 1
ATOM 848 O O . ARG A 1 103 ? -22.816 6.627 18.146 1.00 90.12 103 ARG A O 1
ATOM 855 N N . GLY A 1 104 ? -22.560 7.470 16.085 1.00 88.44 104 GLY A N 1
ATOM 856 C CA . GLY A 1 104 ? -23.980 7.585 15.767 1.00 88.44 104 GLY A CA 1
ATOM 857 C C . GLY A 1 104 ? -24.622 8.766 16.496 1.00 88.44 104 GLY A C 1
ATOM 858 O O . GLY A 1 104 ? -23.985 9.796 16.726 1.00 88.44 104 GLY A O 1
ATOM 859 N N . GLU A 1 105 ? -25.889 8.601 16.873 1.00 88.75 105 GLU A N 1
ATOM 860 C CA . GLU A 1 105 ? -26.674 9.626 17.579 1.00 88.75 105 GLU A CA 1
ATOM 861 C C . GLU A 1 105 ? -26.359 9.713 19.081 1.00 88.75 105 GLU A C 1
ATOM 863 O O . GLU A 1 105 ? -26.756 10.671 19.739 1.00 88.75 105 GLU A O 1
ATOM 868 N N . ALA A 1 106 ? -25.633 8.734 19.629 1.00 89.31 106 ALA A N 1
ATOM 869 C CA . ALA A 1 106 ? -25.264 8.709 21.039 1.00 89.31 106 ALA A CA 1
ATOM 870 C C . ALA A 1 106 ? -24.200 9.769 21.383 1.00 89.31 106 ALA A C 1
ATOM 872 O O . ALA A 1 106 ? -23.469 10.257 20.520 1.00 89.31 106 ALA A O 1
ATOM 873 N N . GLU A 1 107 ? -24.091 10.119 22.666 1.00 89.31 107 GLU A N 1
ATOM 874 C CA . GLU A 1 107 ? -23.024 10.997 23.165 1.00 89.31 107 GLU A CA 1
ATOM 875 C C . GLU A 1 107 ? -21.672 10.270 23.251 1.00 89.31 107 GLU A C 1
ATOM 877 O O . GLU A 1 107 ? -20.641 10.833 22.873 1.00 89.31 107 GLU A O 1
ATOM 882 N N . ASP A 1 108 ? -21.706 8.997 23.650 1.00 94.62 108 ASP A N 1
ATOM 883 C CA . ASP A 1 108 ? -20.561 8.093 23.743 1.00 94.62 108 ASP A CA 1
ATOM 884 C C . ASP A 1 108 ? -20.682 6.916 22.762 1.00 94.62 108 ASP A C 1
ATOM 886 O O . ASP A 1 108 ? -21.750 6.589 22.244 1.00 94.62 108 ASP A O 1
ATOM 890 N N . ILE A 1 109 ? -19.557 6.260 22.496 1.00 96.31 109 ILE A N 1
ATOM 891 C CA . ILE A 1 109 ? -19.434 5.127 21.581 1.00 96.31 109 ILE A CA 1
ATOM 892 C C . ILE A 1 109 ? -19.743 3.830 22.341 1.00 96.31 109 ILE A C 1
ATOM 894 O O . ILE A 1 109 ? -19.054 3.470 23.299 1.00 96.31 109 ILE A O 1
ATOM 898 N N . ALA A 1 110 ? -20.758 3.099 21.880 1.00 96.81 110 ALA A N 1
ATOM 899 C CA . ALA A 1 110 ? -21.111 1.786 22.419 1.00 96.81 110 ALA A CA 1
ATOM 900 C C . ALA A 1 110 ? -19.968 0.759 22.235 1.00 96.81 110 ALA A C 1
ATOM 902 O O . ALA A 1 110 ? -19.240 0.839 21.236 1.00 96.81 110 ALA A O 1
ATOM 903 N N . PRO A 1 111 ? -19.807 -0.233 23.134 1.00 97.50 111 PRO A N 1
ATOM 904 C CA . PRO A 1 111 ? -18.717 -1.211 23.063 1.00 97.50 111 PRO A CA 1
ATOM 905 C C . PRO A 1 111 ? -18.585 -1.933 21.717 1.00 97.50 111 PRO A C 1
ATOM 907 O O . PRO A 1 111 ? -17.475 -2.122 21.223 1.00 97.50 111 PRO A O 1
ATOM 910 N N . GLU A 1 112 ? -19.693 -2.284 21.071 1.00 97.06 112 GLU A N 1
ATOM 911 C CA . GLU A 1 112 ? -19.708 -2.976 19.777 1.00 97.06 112 GLU A CA 1
ATOM 912 C C . GLU A 1 112 ? -19.163 -2.086 18.655 1.00 97.06 112 GLU A C 1
ATOM 914 O O . GLU A 1 112 ? -18.457 -2.552 17.758 1.00 97.06 112 GLU A O 1
ATOM 919 N N . ARG A 1 113 ? -19.449 -0.783 18.723 1.00 96.69 113 ARG A N 1
ATOM 920 C CA . ARG A 1 113 ? -18.919 0.198 17.774 1.00 96.69 113 ARG A CA 1
ATOM 921 C C . ARG A 1 113 ? -17.452 0.506 18.061 1.00 96.69 113 ARG A C 1
ATOM 923 O O . ARG A 1 113 ? -16.658 0.624 17.131 1.00 96.69 113 ARG A O 1
ATOM 930 N N . MET A 1 114 ? -17.061 0.544 19.334 1.00 97.19 114 MET A N 1
ATOM 931 C CA . MET A 1 114 ? -15.655 0.659 19.726 1.00 97.19 114 MET A CA 1
ATOM 932 C C . MET A 1 114 ? -14.837 -0.555 19.260 1.00 97.19 114 MET A C 1
ATOM 934 O O . MET A 1 114 ? -13.699 -0.396 18.815 1.00 97.19 114 MET A O 1
ATOM 938 N N . LEU A 1 115 ? -15.429 -1.756 19.271 1.00 98.00 115 LEU A N 1
ATOM 939 C CA . LEU A 1 115 ? -14.800 -2.962 18.735 1.00 98.00 115 LEU A CA 1
ATOM 940 C C . LEU A 1 115 ? -14.525 -2.827 17.236 1.00 98.00 115 LEU A C 1
ATOM 942 O O . LEU A 1 115 ? -13.468 -3.260 16.783 1.00 98.00 115 LEU A O 1
ATOM 946 N N . ALA A 1 116 ? -15.414 -2.195 16.465 1.00 96.81 116 ALA A N 1
ATOM 947 C CA . ALA A 1 116 ? -15.147 -1.912 15.055 1.00 96.81 116 ALA A CA 1
ATOM 948 C C . ALA A 1 116 ? -13.902 -1.020 14.892 1.00 96.81 116 ALA A C 1
ATOM 950 O O . ALA A 1 116 ? -12.958 -1.415 14.213 1.00 96.81 116 ALA A O 1
ATOM 951 N N . ILE A 1 117 ? -13.821 0.091 15.636 1.00 96.62 117 ILE A N 1
ATOM 952 C CA . ILE A 1 117 ? -12.642 0.982 15.647 1.00 96.62 117 ILE A CA 1
ATOM 953 C C . ILE A 1 117 ? -11.366 0.215 16.041 1.00 96.62 117 ILE A C 1
ATOM 955 O O . ILE A 1 117 ? -10.294 0.430 15.472 1.00 96.62 117 ILE A O 1
ATOM 959 N N . PHE A 1 118 ? -11.460 -0.702 17.006 1.00 97.50 118 PHE A N 1
ATOM 960 C CA . PHE A 1 118 ? -10.347 -1.551 17.435 1.00 97.50 118 PHE A CA 1
ATOM 961 C C . PHE A 1 118 ? -9.879 -2.518 16.345 1.00 97.50 118 PHE A C 1
ATOM 963 O O . PHE A 1 118 ? -8.673 -2.654 16.111 1.00 97.50 118 PHE A O 1
ATOM 970 N N . ARG A 1 119 ? -10.818 -3.127 15.620 1.00 97.62 119 ARG A N 1
ATOM 971 C CA . ARG A 1 119 ? -10.523 -3.969 14.456 1.00 97.62 119 ARG A CA 1
ATOM 972 C C . ARG A 1 119 ? -9.867 -3.166 13.335 1.00 97.62 119 ARG A C 1
ATOM 974 O O . ARG A 1 119 ? -8.851 -3.602 12.791 1.00 97.62 119 ARG A O 1
ATOM 981 N N . ASP A 1 120 ? -10.383 -1.979 13.041 1.00 96.88 120 ASP A N 1
ATOM 982 C CA . ASP A 1 120 ? -9.831 -1.101 12.006 1.00 96.88 120 ASP A CA 1
ATOM 983 C C . ASP A 1 120 ? -8.430 -0.608 12.374 1.00 96.88 120 ASP A C 1
ATOM 985 O O . ASP A 1 120 ? -7.529 -0.569 11.530 1.00 96.88 120 ASP A O 1
ATOM 989 N N . ARG A 1 121 ? -8.178 -0.368 13.666 1.00 96.19 121 ARG A N 1
ATOM 990 C CA . ARG A 1 121 ? -6.833 -0.075 14.157 1.00 96.19 121 ARG A CA 1
ATOM 991 C C . ARG A 1 121 ? -5.865 -1.235 13.920 1.00 96.19 121 ARG A C 1
ATOM 993 O O . ARG A 1 121 ? -4.743 -0.975 13.477 1.00 96.19 121 ARG A O 1
ATOM 1000 N N . LEU A 1 122 ? -6.254 -2.477 14.216 1.00 97.12 122 LEU A N 1
ATOM 1001 C CA . LEU A 1 122 ? -5.387 -3.634 13.968 1.00 97.12 122 LEU A CA 1
ATOM 1002 C C . LEU A 1 122 ? -5.098 -3.788 12.470 1.00 97.12 122 LEU A C 1
ATOM 1004 O O . LEU A 1 122 ? -3.931 -3.914 12.096 1.00 97.12 122 LEU A O 1
ATOM 1008 N N . ARG A 1 123 ? -6.136 -3.702 11.626 1.00 97.25 123 ARG A N 1
ATOM 1009 C CA . ARG A 1 123 ? -5.998 -3.727 10.161 1.00 97.25 123 ARG A CA 1
ATOM 1010 C C . ARG A 1 123 ? -4.972 -2.698 9.698 1.00 97.25 123 ARG A C 1
ATOM 1012 O O . ARG A 1 123 ? -3.989 -3.062 9.062 1.00 97.25 123 ARG A O 1
ATOM 1019 N N . TYR A 1 124 ? -5.159 -1.441 10.104 1.00 95.19 124 TYR A N 1
ATOM 1020 C CA . TYR A 1 124 ? -4.276 -0.338 9.739 1.00 95.19 124 TYR A CA 1
ATOM 1021 C C . TYR A 1 124 ? -2.819 -0.596 10.139 1.00 95.19 124 TYR A C 1
ATOM 1023 O O . TYR A 1 124 ? -1.909 -0.308 9.366 1.00 95.19 124 TYR A O 1
ATOM 1031 N N . VAL A 1 125 ? -2.568 -1.103 11.353 1.00 95.56 125 VAL A N 1
ATOM 1032 C CA . VAL A 1 125 ? -1.191 -1.346 11.816 1.00 95.56 125 VAL A CA 1
ATOM 1033 C C . VAL A 1 125 ? -0.510 -2.419 10.976 1.00 95.56 125 VAL A C 1
ATOM 1035 O O . VAL A 1 125 ? 0.651 -2.227 10.618 1.00 95.56 125 VAL A O 1
ATOM 1038 N N . ILE A 1 126 ? -1.222 -3.502 10.651 1.00 97.00 126 ILE A N 1
ATOM 1039 C CA . ILE A 1 126 ? -0.685 -4.564 9.798 1.00 97.00 126 ILE A CA 1
ATOM 1040 C C . ILE A 1 126 ? -0.400 -3.985 8.409 1.00 97.00 126 ILE A C 1
ATOM 1042 O O . ILE A 1 126 ? 0.759 -3.933 8.017 1.00 97.00 126 ILE A O 1
ATOM 1046 N N . GLU A 1 127 ? -1.407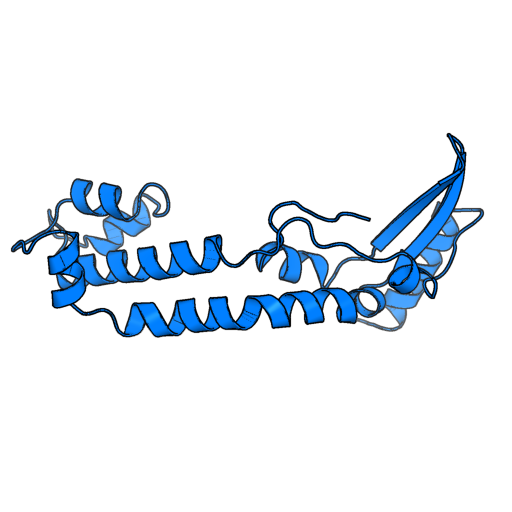 -3.427 7.726 1.00 95.19 127 GLU A N 1
ATOM 1047 C CA . GLU A 1 127 ? -1.266 -2.903 6.355 1.00 95.19 127 GLU A CA 1
ATOM 1048 C C . GLU A 1 127 ? -0.167 -1.838 6.233 1.00 95.19 127 GLU A C 1
ATOM 1050 O O . GLU A 1 127 ? 0.596 -1.831 5.265 1.00 95.19 127 GLU A O 1
ATOM 1055 N N . ARG A 1 128 ? -0.039 -0.945 7.224 1.00 92.94 128 ARG A N 1
ATOM 1056 C CA . ARG A 1 128 ? 0.995 0.102 7.227 1.00 92.94 128 ARG A CA 1
ATOM 1057 C C . ARG A 1 128 ? 2.405 -0.453 7.436 1.00 92.94 128 ARG A C 1
ATOM 1059 O O . ARG A 1 128 ? 3.364 0.194 6.999 1.00 92.94 128 ARG A O 1
ATOM 1066 N N . GLY A 1 129 ? 2.524 -1.578 8.142 1.00 94.19 129 GLY A N 1
ATOM 1067 C CA . GLY A 1 129 ? 3.776 -2.292 8.393 1.00 94.19 129 GLY A CA 1
ATOM 1068 C C . GLY A 1 129 ? 4.162 -3.274 7.284 1.00 94.19 129 GLY A C 1
ATOM 1069 O O . GLY A 1 129 ? 5.333 -3.626 7.186 1.00 94.19 129 GLY A O 1
ATOM 1070 N N . SER A 1 130 ? 3.213 -3.672 6.433 1.00 96.44 130 SER A N 1
ATOM 1071 C CA . SER A 1 130 ? 3.403 -4.586 5.298 1.00 96.44 130 SER A CA 1
ATOM 1072 C C . SER A 1 130 ? 4.124 -3.915 4.128 1.00 96.44 130 SER A C 1
ATOM 1074 O O . SER A 1 130 ? 3.553 -3.675 3.059 1.00 96.44 130 SER A O 1
ATOM 1076 N N . THR A 1 131 ? 5.392 -3.572 4.337 1.00 96.12 131 THR A N 1
ATOM 1077 C CA . THR A 1 131 ? 6.240 -2.931 3.333 1.00 96.12 131 THR A CA 1
ATOM 1078 C C . THR A 1 131 ? 7.598 -3.615 3.210 1.00 96.12 131 THR A C 1
ATOM 1080 O O . THR A 1 131 ? 8.134 -4.206 4.145 1.00 96.12 131 THR A O 1
ATOM 1083 N N . LEU A 1 132 ? 8.183 -3.516 2.020 1.00 94.44 132 LEU A N 1
ATOM 1084 C CA . LEU A 1 132 ? 9.565 -3.884 1.749 1.00 94.44 132 LEU A CA 1
ATOM 1085 C C . LEU A 1 132 ? 10.458 -2.656 1.906 1.00 94.44 132 LEU A C 1
ATOM 1087 O O . LEU A 1 132 ? 10.219 -1.619 1.281 1.00 94.44 132 LEU A O 1
ATOM 1091 N N . ASN A 1 133 ? 11.524 -2.796 2.693 1.00 93.62 133 ASN A N 1
ATOM 1092 C CA . ASN A 1 133 ? 12.486 -1.721 2.888 1.00 93.62 133 ASN A CA 1
ATOM 1093 C C . ASN A 1 133 ? 13.471 -1.632 1.711 1.00 93.62 133 ASN A C 1
ATOM 1095 O O . ASN A 1 133 ? 14.274 -2.543 1.504 1.00 93.62 133 ASN A O 1
ATOM 1099 N N . ASN A 1 134 ? 13.455 -0.522 0.970 1.00 92.88 134 ASN A N 1
ATOM 1100 C CA . ASN A 1 134 ? 14.408 -0.225 -0.108 1.00 92.88 134 ASN A CA 1
ATOM 1101 C C . ASN A 1 134 ? 14.635 -1.374 -1.120 1.00 92.88 134 ASN A C 1
ATOM 1103 O O . ASN A 1 134 ? 15.800 -1.676 -1.434 1.00 92.88 134 ASN A O 1
ATOM 1107 N N . PRO A 1 135 ? 13.578 -2.007 -1.677 1.00 94.69 135 PRO A N 1
ATOM 1108 C CA . PRO A 1 135 ? 13.764 -3.111 -2.603 1.00 94.69 135 PRO A CA 1
ATOM 1109 C C . PRO A 1 135 ? 14.537 -2.645 -3.838 1.00 94.69 135 PRO A C 1
ATOM 1111 O O . PRO A 1 135 ? 14.363 -1.529 -4.352 1.00 94.69 135 PRO A O 1
ATOM 1114 N N . LYS A 1 136 ? 15.436 -3.515 -4.300 1.00 94.25 136 LYS A N 1
ATOM 1115 C CA . LYS A 1 136 ? 16.363 -3.221 -5.391 1.00 94.25 136 LYS A CA 1
ATOM 1116 C C . LYS A 1 136 ? 15.865 -3.828 -6.698 1.00 94.25 136 LYS A C 1
ATOM 1118 O O . LYS A 1 136 ? 15.425 -4.977 -6.737 1.00 94.25 136 LYS A O 1
ATOM 1123 N N . VAL A 1 137 ? 16.033 -3.079 -7.780 1.00 94.50 137 VAL A N 1
ATOM 1124 C CA . VAL A 1 137 ? 16.014 -3.624 -9.143 1.00 94.50 137 VAL A CA 1
ATOM 1125 C C . VAL A 1 137 ? 17.461 -3.908 -9.534 1.00 94.50 137 VAL A C 1
ATOM 1127 O O . VAL A 1 137 ? 18.316 -3.011 -9.447 1.00 94.50 137 VAL A O 1
ATOM 1130 N N . SER A 1 138 ? 17.760 -5.159 -9.886 1.00 94.62 138 SER A N 1
ATOM 1131 C CA . SER A 1 138 ? 19.115 -5.575 -10.252 1.00 94.62 138 SER A CA 1
ATOM 1132 C C . SER A 1 138 ? 19.467 -5.099 -11.668 1.00 94.62 138 SER A C 1
ATOM 1134 O O . SER A 1 138 ? 18.582 -5.001 -12.519 1.00 94.62 138 SER A O 1
ATOM 1136 N N . PRO A 1 139 ? 20.750 -4.829 -11.967 1.00 92.19 139 PRO A N 1
ATOM 1137 C CA . PRO A 1 139 ? 21.178 -4.538 -13.335 1.00 92.19 139 PRO A CA 1
ATOM 1138 C C . PRO A 1 139 ? 20.836 -5.665 -14.318 1.00 92.19 139 PRO A C 1
ATOM 1140 O O . PRO A 1 139 ? 20.438 -5.389 -15.443 1.00 92.19 139 PRO A O 1
ATOM 1143 N N . ALA A 1 140 ? 20.920 -6.923 -13.872 1.00 94.56 140 ALA A N 1
ATOM 1144 C CA . ALA A 1 140 ? 20.560 -8.092 -14.672 1.00 94.56 140 ALA A CA 1
ATOM 1145 C C . ALA A 1 140 ? 19.074 -8.109 -15.065 1.00 94.56 140 ALA A C 1
ATOM 1147 O O . ALA A 1 140 ? 18.740 -8.491 -16.177 1.00 94.56 140 ALA A O 1
ATOM 1148 N N . TYR A 1 141 ? 18.173 -7.637 -14.198 1.00 95.69 141 TYR A N 1
ATOM 1149 C CA . TYR A 1 141 ? 16.757 -7.508 -14.555 1.00 95.69 141 TYR A CA 1
ATOM 1150 C C . TYR A 1 141 ? 16.543 -6.496 -15.694 1.00 95.69 141 TYR A C 1
ATOM 1152 O O . TYR A 1 141 ? 15.684 -6.677 -16.553 1.00 95.69 141 TYR A O 1
ATOM 1160 N N . LEU A 1 142 ? 17.359 -5.440 -15.719 1.00 95.31 142 LEU A N 1
ATOM 1161 C CA . LEU A 1 142 ? 17.275 -4.350 -16.692 1.00 95.31 142 LEU A CA 1
ATOM 1162 C C . LEU A 1 142 ? 18.054 -4.624 -17.987 1.00 95.31 142 LEU A C 1
ATOM 1164 O O . LEU A 1 142 ? 17.897 -3.877 -18.951 1.00 95.31 142 LEU A O 1
ATOM 1168 N N . SER A 1 143 ? 18.916 -5.646 -18.038 1.00 92.88 143 SER A N 1
ATOM 1169 C CA . SER A 1 143 ? 19.845 -5.838 -19.166 1.00 92.88 143 SER A CA 1
ATOM 1170 C C . SER A 1 143 ? 19.127 -6.097 -20.489 1.00 92.88 143 SER A C 1
ATOM 1172 O O . SER A 1 143 ? 19.620 -5.696 -21.544 1.00 92.88 143 SER A O 1
ATOM 1174 N N . ASN A 1 144 ? 17.948 -6.717 -20.412 1.00 92.62 144 ASN A N 1
ATOM 1175 C CA . ASN A 1 144 ? 17.136 -7.104 -21.564 1.00 92.62 144 ASN A CA 1
ATOM 1176 C C . ASN A 1 144 ? 16.152 -6.007 -21.997 1.00 92.62 144 ASN A C 1
ATOM 1178 O O . ASN A 1 144 ? 15.429 -6.176 -22.975 1.00 92.62 144 ASN A O 1
ATOM 1182 N N . TRP A 1 145 ? 16.100 -4.886 -21.277 1.00 97.19 145 TRP A N 1
ATOM 1183 C CA . TRP A 1 145 ? 15.252 -3.758 -21.645 1.00 97.19 145 TRP A CA 1
ATOM 1184 C C . TRP A 1 145 ? 15.854 -2.991 -22.829 1.00 97.19 145 TRP A C 1
ATOM 1186 O O . TRP A 1 145 ? 17.082 -2.827 -22.866 1.00 97.19 145 TRP A O 1
ATOM 1196 N N . PRO A 1 146 ? 15.030 -2.474 -23.764 1.00 97.62 146 PRO A N 1
ATOM 1197 C CA . PRO A 1 146 ? 15.496 -1.623 -24.854 1.00 97.62 146 PRO A CA 1
ATOM 1198 C C . PRO A 1 146 ? 16.438 -0.520 -24.367 1.00 97.62 146 PRO A C 1
ATOM 1200 O O . PRO A 1 146 ? 16.116 0.224 -23.436 1.00 97.62 146 PRO A O 1
ATOM 1203 N N . ALA A 1 147 ? 17.614 -0.436 -24.990 1.00 97.69 147 ALA A N 1
ATOM 1204 C CA . ALA A 1 147 ? 18.581 0.622 -24.746 1.00 97.69 147 ALA A CA 1
ATOM 1205 C C . ALA A 1 147 ? 18.351 1.771 -25.728 1.00 97.69 147 ALA A C 1
ATOM 1207 O O . ALA A 1 147 ? 18.243 1.558 -26.931 1.00 97.69 147 ALA A O 1
ATOM 1208 N N . ILE A 1 148 ? 18.317 2.984 -25.198 1.00 97.88 148 ILE A N 1
ATOM 1209 C CA . ILE A 1 148 ? 18.260 4.228 -25.949 1.00 97.88 148 ILE A CA 1
ATOM 1210 C C . ILE A 1 148 ? 19.604 4.917 -25.735 1.00 97.88 148 ILE A C 1
ATOM 1212 O O . ILE A 1 148 ? 19.951 5.241 -24.600 1.00 97.88 148 ILE A O 1
ATOM 1216 N N . THR A 1 149 ? 20.371 5.093 -26.806 1.00 97.12 149 THR A N 1
ATOM 1217 C CA . THR A 1 149 ? 21.740 5.644 -26.763 1.00 97.12 149 THR A CA 1
ATOM 1218 C C . THR A 1 149 ? 21.873 6.964 -27.526 1.00 97.12 149 THR A C 1
ATOM 1220 O O . THR A 1 149 ? 22.892 7.638 -27.428 1.00 97.12 149 THR A O 1
ATOM 1223 N N . SER A 1 150 ? 20.853 7.347 -28.295 1.00 94.88 150 SER A N 1
ATOM 1224 C CA . SER A 1 150 ? 20.777 8.595 -29.060 1.00 94.88 150 SER A CA 1
ATOM 1225 C C . SER A 1 150 ? 19.310 8.981 -29.281 1.00 94.88 150 SER A C 1
ATOM 1227 O O . SER A 1 150 ? 18.414 8.177 -29.025 1.00 94.88 150 SER A O 1
ATOM 1229 N N . ASN A 1 151 ? 19.054 10.230 -29.699 1.00 95.31 151 ASN A N 1
ATOM 1230 C CA . ASN A 1 151 ? 17.707 10.760 -29.977 1.00 95.31 151 ASN A CA 1
ATOM 1231 C C . ASN A 1 151 ? 16.675 10.410 -28.888 1.00 95.31 151 ASN A C 1
ATOM 1233 O O . ASN A 1 151 ? 15.536 10.036 -29.169 1.00 95.31 151 ASN A O 1
ATOM 1237 N N . TYR A 1 152 ? 17.093 10.540 -27.623 1.00 95.19 152 TYR A N 1
ATOM 1238 C CA . TYR A 1 152 ? 16.426 9.952 -26.459 1.00 95.19 152 TYR A CA 1
ATOM 1239 C C . TYR A 1 152 ? 14.914 10.186 -26.399 1.00 95.19 152 TYR A C 1
ATOM 1241 O O . TYR A 1 152 ? 14.145 9.271 -26.109 1.00 95.19 152 TYR A O 1
ATOM 1249 N N . ALA A 1 153 ? 14.482 11.416 -26.678 1.00 96.06 153 ALA A N 1
ATOM 1250 C CA . ALA A 1 153 ? 13.075 11.790 -26.623 1.00 96.06 153 ALA A CA 1
ATOM 1251 C C . ALA A 1 153 ? 12.241 11.148 -27.743 1.00 96.06 153 ALA A C 1
ATOM 1253 O O . ALA A 1 153 ? 11.082 10.799 -27.522 1.00 96.06 153 ALA A O 1
ATOM 1254 N N . GLU A 1 154 ? 12.800 11.018 -28.944 1.00 97.88 154 GLU A N 1
ATOM 1255 C CA . GLU A 1 154 ? 12.105 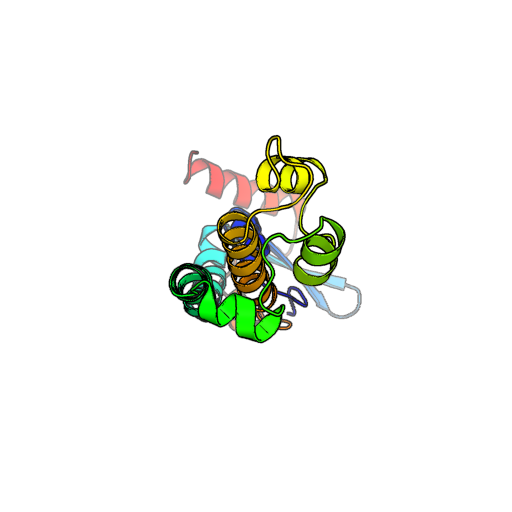10.435 -30.091 1.00 97.88 154 GLU A CA 1
ATOM 1256 C C . GLU A 1 154 ? 11.963 8.922 -29.928 1.00 97.88 154 GLU A C 1
ATOM 1258 O O . GLU A 1 154 ? 10.845 8.406 -29.991 1.00 97.88 154 GLU A O 1
ATOM 1263 N N . GLU A 1 155 ? 13.061 8.237 -29.602 1.00 98.12 155 GLU A N 1
ATOM 1264 C CA . GLU A 1 155 ? 13.055 6.789 -29.375 1.00 98.12 155 GLU A CA 1
ATOM 1265 C C . GLU A 1 155 ? 12.144 6.400 -28.206 1.00 98.12 155 GLU A C 1
ATOM 1267 O O . GLU A 1 155 ? 11.359 5.457 -28.314 1.00 98.12 155 GLU A O 1
ATOM 1272 N N . LEU A 1 156 ? 12.140 7.178 -27.116 1.00 97.81 156 LEU A N 1
ATOM 1273 C CA . LEU A 1 156 ? 11.206 6.953 -26.013 1.00 97.81 156 LEU A CA 1
ATOM 1274 C C . LEU A 1 156 ? 9.744 7.053 -26.469 1.00 97.81 156 LEU A C 1
ATOM 1276 O O . LEU A 1 156 ? 8.937 6.174 -26.161 1.00 97.81 156 LEU A O 1
ATOM 1280 N N . ARG A 1 157 ? 9.382 8.113 -27.205 1.00 98.19 157 ARG A N 1
ATOM 1281 C CA . ARG A 1 157 ? 8.005 8.292 -27.697 1.00 98.19 157 ARG A CA 1
ATOM 1282 C C . ARG A 1 157 ? 7.604 7.169 -28.641 1.00 98.19 157 ARG A C 1
ATOM 1284 O O . ARG A 1 157 ? 6.466 6.713 -28.565 1.00 98.19 157 ARG A O 1
ATOM 1291 N N . LYS A 1 158 ? 8.516 6.724 -29.505 1.00 98.19 158 LYS A N 1
ATOM 1292 C CA . LYS A 1 158 ? 8.300 5.590 -30.407 1.00 98.19 158 LYS A CA 1
ATOM 1293 C C . LYS A 1 158 ? 8.007 4.317 -29.618 1.00 98.19 158 LYS A C 1
ATOM 1295 O O . LYS A 1 158 ? 6.971 3.707 -29.852 1.00 98.19 158 LYS A O 1
ATOM 1300 N N . LEU A 1 159 ? 8.842 3.969 -28.638 1.00 98.12 159 LEU A N 1
ATOM 1301 C CA . LEU A 1 159 ? 8.650 2.782 -27.796 1.00 98.12 159 LEU A CA 1
ATOM 1302 C C . LEU A 1 159 ? 7.323 2.822 -27.025 1.00 98.12 159 LEU A C 1
ATOM 1304 O O . LEU A 1 159 ? 6.581 1.840 -27.024 1.00 98.12 159 LEU A O 1
ATOM 1308 N N . VAL A 1 160 ? 6.986 3.968 -26.425 1.00 97.88 160 VAL A N 1
ATOM 1309 C CA . VAL A 1 160 ? 5.709 4.156 -25.717 1.00 97.88 160 VAL A CA 1
ATOM 1310 C C . VAL A 1 160 ? 4.519 4.021 -26.668 1.00 97.88 160 VAL A C 1
ATOM 1312 O O . VAL A 1 160 ? 3.584 3.288 -26.359 1.00 97.88 160 VAL A O 1
ATOM 1315 N N . ARG A 1 161 ? 4.546 4.680 -27.834 1.00 98.06 161 ARG A N 1
ATOM 1316 C CA . ARG A 1 161 ? 3.464 4.590 -28.830 1.00 98.06 161 ARG A CA 1
ATOM 1317 C C . ARG A 1 161 ? 3.291 3.170 -29.355 1.00 98.06 161 ARG A C 1
ATOM 1319 O O . ARG A 1 161 ? 2.158 2.718 -29.456 1.00 98.06 161 ARG A O 1
ATOM 1326 N N . SER A 1 162 ? 4.387 2.469 -29.644 1.00 97.88 162 SER A N 1
ATOM 1327 C CA . SER A 1 162 ? 4.340 1.069 -30.072 1.00 97.88 162 SER A CA 1
ATOM 1328 C C . SER A 1 162 ? 3.695 0.180 -29.012 1.00 97.88 162 SER A C 1
ATOM 1330 O O . SER A 1 162 ? 2.855 -0.650 -29.346 1.00 97.88 162 SER A O 1
ATOM 1332 N N . TRP A 1 163 ? 4.036 0.378 -27.734 1.00 97.75 163 TRP A N 1
ATOM 1333 C CA . TRP A 1 163 ? 3.417 -0.378 -26.648 1.00 97.75 163 TRP A CA 1
ATOM 1334 C C . TRP A 1 163 ? 1.919 -0.076 -26.512 1.00 97.75 163 TRP A C 1
ATOM 1336 O O . TRP A 1 163 ? 1.127 -1.009 -26.425 1.00 97.75 163 TRP A O 1
ATOM 1346 N N . LEU A 1 164 ? 1.526 1.203 -26.553 1.00 97.31 164 LEU A N 1
ATOM 1347 C CA . LEU A 1 164 ? 0.119 1.620 -26.475 1.00 97.31 164 LEU A CA 1
ATOM 1348 C C . LEU A 1 164 ? -0.711 1.100 -27.656 1.00 97.31 164 LEU A C 1
ATOM 1350 O O . LEU A 1 164 ? -1.854 0.705 -27.474 1.00 97.31 164 LEU A O 1
ATOM 1354 N N . ALA A 1 165 ? -0.141 1.073 -28.863 1.00 97.38 165 ALA A N 1
ATOM 1355 C CA . ALA A 1 165 ? -0.815 0.529 -30.039 1.00 97.38 165 ALA A CA 1
ATOM 1356 C C . ALA A 1 165 ? -1.037 -0.990 -29.935 1.00 97.38 165 ALA A C 1
ATOM 1358 O O . ALA A 1 165 ? -2.050 -1.493 -30.412 1.00 97.38 165 ALA A O 1
ATOM 1359 N N . ALA A 1 166 ? -0.108 -1.714 -29.304 1.00 96.75 166 ALA A N 1
ATOM 1360 C CA . ALA A 1 166 ? -0.228 -3.152 -29.063 1.00 96.75 166 ALA A CA 1
ATOM 1361 C C . ALA A 1 166 ? -1.135 -3.500 -27.866 1.00 96.75 166 ALA A C 1
ATOM 1363 O O . ALA A 1 166 ? -1.586 -4.638 -27.764 1.00 96.75 166 ALA A O 1
ATOM 1364 N N . ASN A 1 167 ? -1.398 -2.539 -26.975 1.00 95.06 167 ASN A N 1
ATOM 1365 C CA . ASN A 1 167 ? -2.168 -2.718 -25.743 1.00 95.06 167 ASN A CA 1
ATOM 1366 C C . ASN A 1 167 ? -3.221 -1.602 -25.612 1.00 95.06 167 ASN A C 1
ATOM 1368 O O . ASN A 1 167 ? -3.048 -0.690 -24.795 1.00 95.06 167 ASN A O 1
ATOM 1372 N N . PRO A 1 168 ? -4.282 -1.624 -26.441 1.00 83.75 168 PRO A N 1
ATOM 1373 C CA . PRO A 1 168 ? -5.380 -0.674 -26.312 1.00 83.75 168 PRO A CA 1
ATOM 1374 C C . PRO A 1 168 ? -6.067 -0.829 -24.945 1.00 83.75 168 PRO A C 1
ATOM 1376 O O . PRO A 1 168 ? -6.129 -1.931 -24.400 1.00 83.75 168 PRO A O 1
ATOM 1379 N N . ALA A 1 169 ? -6.525 0.299 -24.395 1.00 76.38 169 ALA A N 1
ATOM 1380 C CA . ALA A 1 169 ? -7.175 0.384 -23.085 1.00 76.38 169 ALA A CA 1
ATOM 1381 C C . ALA A 1 169 ? -8.514 -0.365 -23.023 1.00 76.38 169 ALA A C 1
ATOM 1383 O O . ALA A 1 169 ? -9.213 -0.412 -24.062 1.00 76.38 169 ALA A O 1
#